Protein AF-A0A9E5NTM8-F1 (afdb_monomer)

Radius of gyration: 26.82 Å; Cα contacts (8 Å, |Δi|>4): 77; chains: 1; bounding box: 74×31×62 Å

Sequence (132 aa):
MKIKSRATFDKAVALIGVLLVLSQLLLLAYSPIHVAVVVLGVLMIYVGIWRLVSHMLPNRRVYMPLREEVDEFIRLVRRLNSERAAGDFPAAFETGSELRETVERVIAVAGVEKEPGNGTEADLQRQTMGSA

Nearest PDB structures (foldseek):
  1l7c-assembly1_A  TM=3.900E-01  e=2.879E+00  Mus musculus
  5xfl-assembly1_A  TM=3.877E-01  e=5.946E+00  Mus musculus
  6o3e-assembly1_B  TM=4.061E-01  e=9.644E+00  Mus musculus

Solvent-accessible surface area (backbone atoms only — not comparable to full-atom values): 7364 Å² total; per-residue (Å²): 143,87,71,74,65,62,64,54,50,48,52,48,47,26,52,49,13,51,51,48,34,52,52,54,67,70,62,73,61,97,45,78,66,48,56,55,50,38,52,50,15,51,48,36,34,51,55,31,49,56,53,50,49,48,60,76,51,57,86,62,74,40,47,50,69,36,48,56,42,49,54,50,45,56,50,39,54,53,49,30,52,52,28,52,74,71,65,38,58,70,61,26,50,53,40,51,52,54,46,54,54,41,52,54,52,38,60,71,35,56,90,47,62,68,72,92,69,66,75,62,59,59,54,49,51,55,57,62,68,71,75,116

Structure (mmCIF, N/CA/C/O backbone):
data_AF-A0A9E5NTM8-F1
#
_entry.id   AF-A0A9E5NTM8-F1
#
loop_
_atom_site.group_PDB
_atom_site.id
_atom_site.type_symbol
_atom_site.label_atom_id
_atom_site.label_alt_id
_atom_site.label_comp_id
_atom_site.label_asym_id
_atom_site.label_entity_id
_atom_site.label_seq_id
_atom_site.pdbx_PDB_ins_code
_atom_site.Cartn_x
_atom_site.Cartn_y
_atom_site.Cartn_z
_atom_site.occupancy
_atom_site.B_iso_or_equiv
_atom_site.auth_seq_id
_atom_site.auth_comp_id
_atom_site.auth_asym_id
_atom_site.auth_atom_id
_atom_site.pdbx_PDB_model_num
ATOM 1 N N . MET A 1 1 ? -13.763 -12.611 -26.202 1.00 38.00 1 MET A N 1
ATOM 2 C CA . MET A 1 1 ? -12.503 -13.380 -26.054 1.00 38.00 1 MET A CA 1
ATOM 3 C C . MET A 1 1 ? -11.287 -12.446 -26.203 1.00 38.00 1 MET A C 1
ATOM 5 O O . MET A 1 1 ? -10.656 -12.430 -27.248 1.00 38.00 1 MET A O 1
ATOM 9 N N . LYS A 1 2 ? -10.993 -11.577 -25.217 1.00 42.16 2 LYS A N 1
ATOM 10 C CA . LYS A 1 2 ? -9.970 -10.507 -25.352 1.00 42.16 2 LYS A CA 1
ATOM 11 C C . LYS A 1 2 ? -9.300 -10.130 -24.015 1.00 42.16 2 LYS A C 1
ATOM 13 O O . LYS A 1 2 ? -9.446 -9.003 -23.573 1.00 42.16 2 LYS A O 1
ATOM 18 N N . ILE A 1 3 ? -8.587 -11.045 -23.347 1.00 46.62 3 ILE A N 1
ATOM 19 C CA . ILE A 1 3 ? -7.714 -10.666 -22.200 1.00 46.62 3 ILE A CA 1
ATOM 20 C C . ILE A 1 3 ? -6.344 -11.389 -22.214 1.00 46.62 3 ILE A C 1
ATOM 22 O O . ILE A 1 3 ? -5.384 -10.902 -21.626 1.00 46.62 3 ILE A O 1
ATOM 26 N N . LYS A 1 4 ? -6.165 -12.483 -22.975 1.00 49.94 4 LYS A N 1
ATOM 27 C CA . LYS A 1 4 ? -4.899 -13.249 -23.000 1.00 49.94 4 LYS A CA 1
ATOM 28 C C . LYS A 1 4 ? -3.711 -12.578 -23.720 1.00 49.94 4 LYS A C 1
ATOM 30 O O . LYS A 1 4 ? -2.591 -13.024 -23.513 1.00 49.94 4 LYS A O 1
ATOM 35 N N . SER A 1 5 ? -3.895 -11.533 -24.540 1.00 56.25 5 SER A N 1
ATOM 36 C CA . SER A 1 5 ? -2.797 -11.011 -25.386 1.00 56.25 5 SER A CA 1
ATOM 37 C C . SER A 1 5 ? -1.793 -10.112 -24.654 1.00 56.25 5 SER A C 1
ATOM 39 O O . SER A 1 5 ? -0.614 -10.114 -24.999 1.00 56.25 5 SER A O 1
ATOM 41 N N . ARG A 1 6 ? -2.225 -9.371 -23.625 1.00 58.25 6 ARG A N 1
ATOM 42 C CA . ARG A 1 6 ? -1.367 -8.386 -22.937 1.00 58.25 6 ARG A CA 1
ATOM 43 C C . ARG A 1 6 ? -0.311 -9.046 -22.048 1.00 58.25 6 ARG A C 1
ATOM 45 O O . ARG A 1 6 ? 0.844 -8.649 -22.082 1.00 58.25 6 ARG A O 1
ATOM 52 N N . ALA A 1 7 ? -0.683 -10.108 -21.333 1.00 61.12 7 ALA A N 1
ATOM 53 C CA . ALA A 1 7 ? 0.246 -10.848 -20.476 1.00 61.12 7 ALA A CA 1
ATOM 54 C C . ALA A 1 7 ? 1.328 -11.594 -21.277 1.00 61.12 7 ALA A C 1
ATOM 56 O O . ALA A 1 7 ? 2.469 -11.704 -20.834 1.00 61.12 7 ALA A O 1
ATOM 57 N N . THR A 1 8 ? 0.986 -12.097 -22.467 1.00 61.88 8 THR A N 1
ATOM 58 C CA . THR A 1 8 ? 1.949 -12.750 -23.367 1.00 61.88 8 THR A CA 1
ATOM 59 C C . THR A 1 8 ? 2.939 -11.741 -23.941 1.00 61.88 8 THR A C 1
ATOM 61 O O . THR A 1 8 ? 4.128 -12.036 -24.025 1.00 61.88 8 THR A O 1
ATOM 64 N N . PHE A 1 9 ? 2.467 -10.536 -24.271 1.00 69.44 9 PHE A N 1
ATOM 65 C CA . PHE A 1 9 ? 3.319 -9.447 -24.740 1.00 69.44 9 PHE A CA 1
ATOM 66 C C . PHE A 1 9 ? 4.330 -9.013 -23.671 1.00 69.44 9 PHE A C 1
ATOM 68 O O . PHE A 1 9 ? 5.519 -8.914 -23.955 1.00 69.44 9 PHE A O 1
ATOM 75 N N . ASP A 1 10 ? 3.889 -8.850 -22.423 1.00 64.88 10 ASP A N 1
ATOM 76 C CA . ASP A 1 10 ? 4.764 -8.405 -21.331 1.00 64.88 10 ASP A CA 1
ATOM 77 C C . ASP A 1 10 ? 5.863 -9.445 -21.009 1.00 64.88 10 ASP A C 1
ATOM 79 O O . ASP A 1 10 ? 7.021 -9.087 -20.783 1.00 64.88 10 ASP A O 1
ATOM 83 N N . LYS A 1 11 ? 5.540 -10.747 -21.077 1.00 67.38 11 LYS A N 1
ATOM 84 C CA . LYS A 1 11 ? 6.532 -11.833 -20.954 1.00 67.38 11 LYS A CA 1
ATOM 85 C C . LYS A 1 11 ? 7.516 -11.854 -22.122 1.00 67.38 11 LYS A C 1
ATOM 87 O O . LYS A 1 11 ? 8.705 -12.069 -21.903 1.00 67.38 11 LYS A O 1
ATOM 92 N N . ALA A 1 12 ? 7.033 -11.621 -23.343 1.00 72.12 12 ALA A N 1
ATOM 93 C CA . ALA A 1 12 ? 7.883 -11.554 -24.525 1.00 72.12 12 ALA A CA 1
ATOM 94 C C . ALA A 1 12 ? 8.881 -10.391 -24.424 1.00 72.12 12 ALA A C 1
ATOM 96 O O . ALA A 1 12 ? 10.060 -10.584 -24.691 1.00 72.12 12 ALA A O 1
ATOM 97 N N . VAL A 1 13 ? 8.440 -9.222 -23.951 1.00 74.12 13 VAL A N 1
ATOM 98 C CA . VAL A 1 13 ? 9.302 -8.050 -23.741 1.00 74.12 13 VAL A CA 1
ATOM 99 C C . VAL A 1 13 ? 10.426 -8.333 -22.736 1.00 74.12 13 VAL A C 1
ATOM 101 O O . VAL A 1 13 ? 11.586 -8.039 -23.017 1.00 74.12 13 VAL A O 1
ATOM 104 N N . ALA A 1 14 ? 10.113 -8.952 -21.593 1.00 70.12 14 ALA A N 1
ATOM 105 C CA . ALA A 1 14 ? 11.129 -9.305 -20.601 1.00 70.12 14 ALA A CA 1
ATOM 106 C C . ALA A 1 14 ? 12.125 -10.354 -21.137 1.00 70.12 14 ALA A C 1
ATOM 108 O O . ALA A 1 14 ? 13.332 -10.212 -20.947 1.00 70.12 14 ALA A O 1
ATOM 109 N N . LEU A 1 15 ? 11.630 -11.371 -21.854 1.00 76.69 15 LEU A N 1
ATOM 110 C CA . LEU A 1 15 ? 12.460 -12.403 -22.484 1.00 76.69 15 LEU A CA 1
ATOM 111 C C . LEU A 1 15 ? 13.412 -11.802 -23.533 1.00 76.69 15 LEU A C 1
ATOM 113 O O . LEU A 1 15 ? 14.593 -12.143 -23.566 1.00 76.69 15 LEU A O 1
ATOM 117 N N . ILE A 1 16 ? 12.915 -10.872 -24.353 1.00 78.12 16 ILE A N 1
ATOM 118 C CA . ILE A 1 16 ? 13.710 -10.152 -25.358 1.00 78.12 16 ILE A CA 1
ATOM 119 C C . ILE A 1 16 ? 14.801 -9.308 -24.683 1.00 78.12 16 ILE A C 1
ATOM 121 O O . ILE A 1 16 ? 15.942 -9.320 -25.143 1.00 78.12 16 ILE A O 1
ATOM 125 N N . GLY A 1 17 ? 14.493 -8.633 -23.569 1.00 73.19 17 GLY A N 1
ATOM 126 C CA . GLY A 1 17 ? 15.477 -7.867 -22.796 1.00 73.19 17 GLY A CA 1
ATOM 127 C C . GLY A 1 17 ? 16.635 -8.730 -22.282 1.00 73.19 17 GLY A C 1
ATOM 128 O O . GLY A 1 17 ? 17.797 -8.354 -22.431 1.00 73.19 17 GLY A O 1
ATOM 129 N N . VAL A 1 18 ? 16.337 -9.923 -21.755 1.00 78.31 18 VAL A N 1
ATOM 130 C CA . VAL A 1 18 ? 17.359 -10.886 -21.302 1.00 78.31 18 VAL A CA 1
ATOM 131 C C . VAL A 1 18 ? 18.228 -11.368 -22.463 1.00 78.31 18 VAL A C 1
ATOM 133 O O . VAL A 1 18 ? 19.454 -11.370 -22.350 1.00 78.31 18 VAL A O 1
ATOM 136 N N . LEU A 1 19 ? 17.616 -11.735 -23.591 1.00 78.44 19 LEU A N 1
ATOM 137 C CA . LEU A 1 19 ? 18.346 -12.199 -24.774 1.00 78.44 19 LEU A CA 1
ATOM 138 C C . LEU A 1 19 ? 19.263 -11.115 -25.354 1.00 78.44 19 LEU A C 1
ATOM 140 O O . LEU A 1 19 ? 20.378 -11.425 -25.768 1.00 78.44 19 LEU A O 1
ATOM 144 N N . LEU A 1 20 ? 18.838 -9.849 -25.332 1.00 75.69 20 LEU A N 1
ATOM 145 C CA . LEU A 1 20 ? 19.667 -8.718 -25.753 1.00 75.69 20 LEU A CA 1
ATOM 146 C C . LEU A 1 20 ? 20.897 -8.543 -24.859 1.00 75.69 20 LEU A C 1
ATOM 148 O O . LEU A 1 20 ? 22.006 -8.417 -25.375 1.00 75.69 20 LEU A O 1
ATOM 152 N N . VAL A 1 21 ? 20.726 -8.577 -23.533 1.00 73.75 21 VAL A N 1
ATOM 153 C CA . VAL A 1 21 ? 21.852 -8.455 -22.592 1.00 73.75 21 VAL A CA 1
ATOM 154 C C . VAL A 1 21 ? 22.820 -9.627 -22.752 1.00 73.75 21 VAL A C 1
ATOM 156 O O . VAL A 1 21 ? 24.025 -9.407 -22.856 1.00 73.75 21 VAL A O 1
ATOM 159 N N . LEU A 1 22 ? 22.311 -10.861 -22.840 1.00 72.88 22 LEU A N 1
ATOM 160 C CA . LEU A 1 22 ? 23.138 -12.057 -23.034 1.00 72.88 22 LEU A CA 1
ATOM 161 C C . LEU A 1 22 ? 23.891 -12.030 -24.368 1.00 72.88 22 LEU A C 1
ATOM 163 O O . LEU A 1 22 ? 25.071 -12.366 -24.405 1.00 72.88 22 LEU A O 1
ATOM 167 N N . SER A 1 23 ? 23.242 -11.590 -25.449 1.00 69.50 23 SER A N 1
ATOM 168 C CA . SER A 1 23 ? 23.881 -11.454 -26.760 1.00 69.50 23 SER A CA 1
ATOM 169 C C . SER A 1 23 ? 25.028 -10.442 -26.730 1.00 69.50 23 SER A C 1
ATOM 171 O O . SER A 1 23 ? 26.086 -10.709 -27.297 1.00 69.50 23 SER A O 1
ATOM 173 N N . GLN A 1 24 ? 24.860 -9.318 -26.026 1.00 70.06 24 GLN A N 1
ATOM 174 C CA . GLN A 1 24 ? 25.923 -8.322 -25.877 1.00 70.06 24 GLN A CA 1
ATOM 175 C C . GLN A 1 24 ? 27.079 -8.812 -25.009 1.00 70.06 24 GLN A C 1
ATOM 177 O O . GLN A 1 24 ? 28.240 -8.554 -25.325 1.00 70.06 24 GLN A O 1
ATOM 182 N N . LEU A 1 25 ? 26.769 -9.559 -23.950 1.00 69.25 25 LEU A N 1
ATOM 183 C CA . LEU A 1 25 ? 27.768 -10.139 -23.060 1.00 69.25 25 LEU A CA 1
ATOM 184 C C . LEU A 1 25 ? 28.576 -11.248 -23.751 1.00 69.25 25 LEU A C 1
ATOM 186 O O . LEU A 1 25 ? 29.734 -11.442 -23.412 1.00 69.25 25 LEU A O 1
ATOM 190 N N . LEU A 1 26 ? 28.001 -11.934 -24.747 1.00 70.94 26 LEU A N 1
ATOM 191 C CA . LEU A 1 26 ? 28.684 -12.960 -25.541 1.00 70.94 26 LEU A CA 1
ATOM 192 C C . LEU A 1 26 ? 29.583 -12.372 -26.644 1.00 70.94 26 LEU A C 1
ATOM 194 O O . LEU A 1 26 ? 30.588 -12.978 -27.002 1.00 70.94 26 LEU A O 1
ATOM 198 N N . LEU A 1 27 ? 29.234 -11.197 -27.181 1.00 69.69 27 LEU A N 1
ATOM 199 C CA . LEU A 1 27 ? 29.964 -10.563 -28.286 1.00 69.69 27 LEU A CA 1
ATOM 200 C C . LEU A 1 27 ? 31.286 -9.898 -27.862 1.00 69.69 27 LEU A C 1
ATOM 202 O O . LEU A 1 27 ? 32.064 -9.542 -28.742 1.00 69.69 27 LEU A O 1
ATOM 206 N N . LEU A 1 28 ? 31.544 -9.737 -26.553 1.00 62.72 28 LEU A N 1
ATOM 207 C CA . LEU A 1 28 ? 32.794 -9.237 -25.941 1.00 62.72 28 LEU A CA 1
ATOM 208 C C . LEU A 1 28 ? 33.447 -8.018 -26.634 1.00 62.72 28 LEU A C 1
ATOM 210 O O . LEU A 1 28 ? 34.654 -7.803 -26.523 1.00 62.72 28 LEU A O 1
ATOM 214 N N . ALA A 1 29 ? 32.674 -7.199 -27.347 1.00 59.62 29 ALA A N 1
ATOM 215 C CA . ALA A 1 29 ? 33.204 -6.066 -28.088 1.00 59.62 29 ALA A CA 1
ATOM 216 C C . ALA A 1 29 ? 33.055 -4.786 -27.257 1.00 59.62 29 ALA A C 1
ATOM 218 O O . ALA A 1 29 ? 31.957 -4.341 -26.925 1.00 59.62 29 ALA A O 1
ATOM 219 N N . TYR A 1 30 ? 34.191 -4.189 -26.901 1.00 64.25 30 TYR A N 1
ATOM 220 C CA . TYR A 1 30 ? 34.256 -2.916 -26.186 1.00 64.25 30 TYR A CA 1
ATOM 221 C C . TYR A 1 30 ? 33.993 -1.764 -27.164 1.00 64.25 30 TYR A C 1
ATOM 223 O O . TYR A 1 30 ? 34.910 -1.146 -27.697 1.00 64.25 30 TYR A O 1
ATOM 231 N N . SER A 1 31 ? 32.719 -1.485 -27.429 1.00 68.88 31 SER A N 1
ATOM 232 C CA . SER A 1 31 ? 32.290 -0.294 -28.167 1.00 68.88 31 SER A CA 1
ATOM 233 C C . SER A 1 31 ? 31.225 0.458 -27.364 1.00 68.88 31 SER A C 1
ATOM 235 O O . SER A 1 31 ? 30.401 -0.174 -26.700 1.00 68.88 31 SER A O 1
ATOM 237 N N . PRO A 1 32 ? 31.198 1.804 -27.400 1.00 70.00 32 PRO A N 1
ATOM 238 C CA . PRO A 1 32 ? 30.225 2.604 -26.648 1.00 70.00 32 PRO A CA 1
ATOM 239 C C . PRO A 1 32 ? 28.765 2.259 -26.989 1.00 70.00 32 PRO A C 1
ATOM 241 O O . PRO A 1 32 ? 27.877 2.413 -26.153 1.00 70.00 32 PRO A O 1
ATOM 244 N N . ILE A 1 33 ? 28.516 1.711 -28.183 1.00 73.88 33 ILE A N 1
ATOM 245 C CA . ILE A 1 33 ? 27.195 1.227 -28.607 1.00 73.88 33 ILE A CA 1
ATOM 246 C C . ILE A 1 33 ? 26.751 0.012 -27.771 1.00 73.88 33 ILE A C 1
ATOM 248 O O . ILE A 1 33 ? 25.569 -0.115 -27.459 1.00 73.88 33 ILE A O 1
ATOM 252 N N . HIS A 1 34 ? 27.680 -0.841 -27.331 1.00 71.25 34 HIS A N 1
ATOM 253 C CA . HIS A 1 34 ? 27.366 -2.015 -26.508 1.00 71.25 34 HIS A CA 1
ATOM 254 C C . HIS A 1 34 ? 26.818 -1.605 -25.145 1.00 71.25 34 HIS A C 1
ATOM 256 O O . HIS A 1 34 ? 25.843 -2.184 -24.669 1.00 71.25 34 HIS A O 1
ATOM 262 N N . VAL A 1 35 ? 27.391 -0.555 -24.549 1.00 72.38 35 VAL A N 1
ATOM 263 C CA . VAL A 1 35 ? 26.922 -0.011 -23.269 1.00 72.38 35 VAL A CA 1
ATOM 264 C C . VAL A 1 35 ? 25.476 0.474 -23.395 1.00 72.38 35 VAL A C 1
ATOM 266 O O . VAL A 1 35 ? 24.644 0.128 -22.559 1.00 72.38 35 VAL A O 1
ATOM 269 N N . ALA A 1 36 ? 25.139 1.193 -24.471 1.00 74.56 36 ALA A N 1
ATOM 270 C CA . ALA A 1 36 ? 23.775 1.665 -24.709 1.00 74.56 36 ALA A CA 1
ATOM 271 C C . ALA A 1 36 ? 22.768 0.509 -24.872 1.00 74.56 36 ALA A C 1
ATOM 273 O O . ALA A 1 36 ? 21.669 0.563 -24.318 1.00 74.56 36 ALA A O 1
ATOM 274 N N . VAL A 1 37 ? 23.145 -0.559 -25.583 1.00 75.19 37 VAL A N 1
ATOM 275 C CA . VAL A 1 37 ? 22.274 -1.728 -25.794 1.00 75.19 37 VAL A CA 1
ATOM 276 C C . VAL A 1 37 ? 22.077 -2.529 -24.505 1.00 75.19 37 VAL A C 1
ATOM 278 O O . VAL A 1 37 ? 20.960 -2.958 -24.219 1.00 75.19 37 VAL A O 1
ATOM 281 N N . VAL A 1 38 ? 23.123 -2.693 -23.690 1.00 76.44 38 VAL A N 1
ATOM 282 C CA . VAL A 1 38 ? 23.012 -3.349 -22.378 1.00 76.44 38 VAL A CA 1
ATOM 283 C C . VAL A 1 38 ? 22.103 -2.543 -21.451 1.00 76.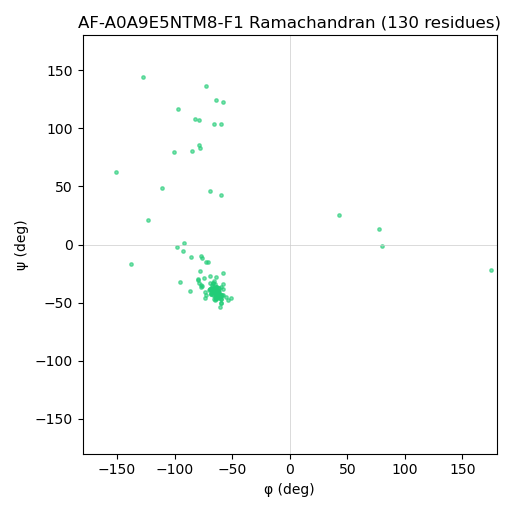44 38 VAL A C 1
ATOM 285 O O . VAL A 1 38 ? 21.198 -3.116 -20.848 1.00 76.44 38 VAL A O 1
ATO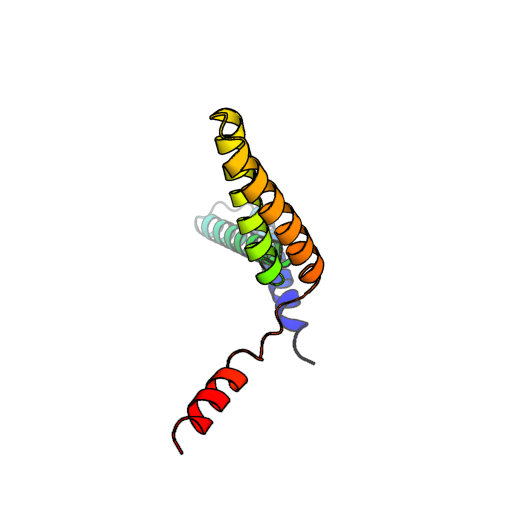M 288 N N . VAL A 1 39 ? 22.274 -1.218 -21.385 1.00 76.44 39 VAL A N 1
ATOM 289 C CA . VAL A 1 39 ? 21.400 -0.336 -20.592 1.00 76.44 39 VAL A CA 1
ATOM 290 C C . VAL A 1 39 ? 19.944 -0.455 -21.046 1.00 76.44 39 VAL A C 1
ATOM 292 O O . VAL A 1 39 ? 19.053 -0.587 -20.208 1.00 76.44 39 VAL A O 1
ATOM 295 N N . LEU A 1 40 ? 19.690 -0.486 -22.357 1.00 75.06 40 LEU A N 1
ATOM 296 C CA . LEU A 1 40 ? 18.345 -0.665 -22.903 1.00 75.06 40 LEU A CA 1
ATOM 297 C C . LEU A 1 40 ? 17.742 -2.033 -22.537 1.00 75.06 40 LEU A C 1
ATOM 299 O O . LEU A 1 40 ? 16.573 -2.111 -22.159 1.00 75.06 40 LEU A O 1
ATOM 303 N N . GLY A 1 41 ? 18.536 -3.105 -22.601 1.00 75.94 41 GLY A N 1
ATOM 304 C CA . GLY A 1 41 ? 18.113 -4.450 -22.208 1.00 75.94 41 GLY A CA 1
ATOM 305 C C . GLY A 1 41 ? 17.783 -4.552 -20.716 1.00 75.94 41 GLY A C 1
ATOM 306 O O . GLY A 1 41 ? 16.742 -5.096 -20.347 1.00 75.94 41 GLY A O 1
ATOM 307 N N . VAL A 1 42 ? 18.605 -3.947 -19.855 1.00 77.75 42 VAL A N 1
ATOM 308 C CA . VAL A 1 42 ? 18.342 -3.854 -18.409 1.00 77.75 42 VAL A CA 1
ATOM 309 C C . VAL A 1 42 ? 17.082 -3.032 -18.132 1.00 77.75 42 VAL A C 1
ATOM 311 O O . VAL A 1 42 ? 16.264 -3.433 -17.305 1.00 77.75 42 VAL A O 1
ATOM 314 N N . LEU A 1 43 ? 16.869 -1.926 -18.852 1.00 77.75 43 LEU A N 1
ATOM 315 C CA . LEU A 1 43 ? 15.668 -1.103 -18.710 1.00 77.75 43 LEU A CA 1
ATOM 316 C C . LEU A 1 43 ? 14.399 -1.883 -19.095 1.00 77.75 43 LEU A C 1
ATOM 318 O O . LEU A 1 43 ? 13.398 -1.818 -18.383 1.00 77.75 43 LEU A O 1
ATOM 322 N N . MET A 1 44 ? 14.449 -2.676 -20.172 1.00 73.31 44 MET A N 1
ATOM 323 C CA . MET A 1 44 ? 13.349 -3.568 -20.563 1.00 73.31 44 MET A CA 1
ATOM 324 C C . MET A 1 44 ? 13.037 -4.608 -19.479 1.00 73.31 44 MET A C 1
ATOM 326 O O . MET A 1 44 ? 11.866 -4.841 -19.176 1.00 73.31 44 MET A O 1
ATOM 330 N N . ILE A 1 45 ? 14.067 -5.201 -18.865 1.00 75.00 45 ILE A N 1
ATOM 331 C CA . ILE A 1 45 ? 13.905 -6.150 -17.755 1.00 75.00 45 ILE A CA 1
ATOM 332 C C . ILE A 1 45 ? 13.276 -5.452 -16.546 1.00 75.00 45 ILE A C 1
ATOM 334 O O . ILE A 1 45 ? 12.316 -5.970 -15.979 1.00 75.00 45 ILE A O 1
ATOM 338 N N . TYR A 1 46 ? 13.757 -4.263 -16.180 1.00 75.62 46 TYR A N 1
ATOM 339 C CA . TYR A 1 46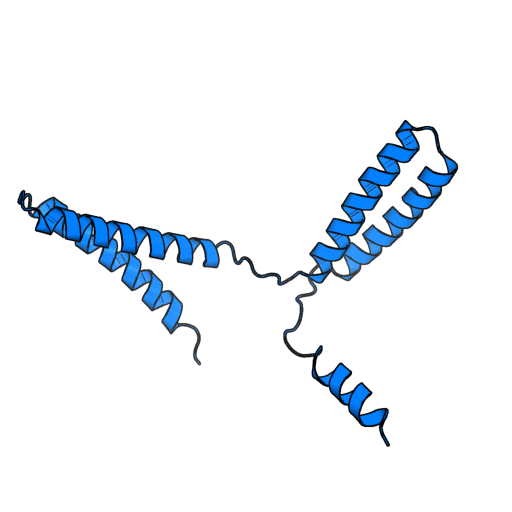 ? 13.237 -3.501 -15.045 1.00 75.62 46 TYR A CA 1
ATOM 340 C C . TYR A 1 46 ? 11.746 -3.172 -15.212 1.00 75.62 46 TYR A C 1
ATOM 342 O O . TYR A 1 46 ? 10.945 -3.432 -14.313 1.00 75.62 46 TYR A O 1
ATOM 350 N N . VAL A 1 47 ? 11.347 -2.691 -16.395 1.00 73.81 47 VAL A N 1
ATOM 351 C CA . VAL A 1 47 ? 9.939 -2.416 -16.727 1.00 73.81 47 VAL A CA 1
ATOM 352 C C . VAL A 1 47 ? 9.101 -3.700 -16.722 1.00 73.81 47 VAL A C 1
ATOM 354 O O . VAL A 1 47 ? 7.987 -3.709 -16.191 1.00 73.81 47 VAL A O 1
ATOM 357 N N . GLY A 1 48 ? 9.635 -4.798 -17.265 1.00 72.12 48 GLY A N 1
ATOM 358 C CA . GLY A 1 48 ? 8.979 -6.105 -17.261 1.00 72.12 48 GLY A CA 1
ATOM 359 C C . GLY A 1 48 ? 8.728 -6.636 -15.847 1.00 72.12 48 GLY A C 1
ATOM 360 O O . GLY A 1 48 ? 7.620 -7.080 -15.544 1.00 72.12 48 GLY A O 1
ATOM 361 N N . ILE A 1 49 ? 9.718 -6.524 -14.956 1.00 71.19 49 ILE A N 1
ATOM 362 C CA . ILE A 1 49 ? 9.608 -6.930 -13.549 1.00 71.19 49 ILE A CA 1
ATOM 363 C C . ILE A 1 49 ? 8.592 -6.055 -12.818 1.00 71.19 49 ILE A C 1
ATOM 365 O O . ILE A 1 49 ? 7.714 -6.595 -12.154 1.00 71.19 49 ILE A O 1
ATOM 369 N N . TRP A 1 50 ? 8.632 -4.729 -12.972 1.00 69.12 50 TRP A N 1
ATOM 370 C CA . TRP A 1 50 ? 7.686 -3.828 -12.296 1.00 69.12 50 TRP A CA 1
ATOM 371 C C . TRP A 1 50 ? 6.227 -4.128 -12.670 1.00 69.12 50 TRP A C 1
ATOM 373 O O . TRP A 1 50 ? 5.304 -4.079 -11.848 1.00 69.12 50 TRP A O 1
ATOM 383 N N . ARG A 1 51 ? 6.007 -4.508 -13.930 1.00 64.00 51 ARG A N 1
ATOM 384 C CA . ARG A 1 51 ? 4.686 -4.871 -14.438 1.00 64.00 51 ARG A CA 1
ATOM 385 C C . ARG A 1 51 ? 4.257 -6.286 -14.041 1.00 64.00 51 ARG A C 1
ATOM 387 O O . ARG A 1 51 ? 3.083 -6.511 -13.767 1.00 64.00 51 ARG A O 1
ATOM 394 N N . LEU A 1 52 ? 5.200 -7.220 -13.930 1.00 63.41 52 LEU A N 1
ATOM 395 C CA . LEU A 1 52 ? 4.943 -8.558 -13.397 1.00 63.41 52 LEU A CA 1
ATOM 396 C C . LEU A 1 52 ? 4.627 -8.512 -11.896 1.00 63.41 52 LEU A C 1
ATOM 398 O O . LEU A 1 52 ? 3.682 -9.157 -11.451 1.00 63.41 52 LEU A O 1
ATOM 402 N N . VAL A 1 53 ? 5.357 -7.692 -11.137 1.00 64.44 53 VAL A N 1
ATOM 403 C CA . VAL A 1 53 ? 5.125 -7.434 -9.711 1.00 64.44 53 VAL A CA 1
ATOM 404 C C . VAL A 1 53 ? 3.767 -6.773 -9.497 1.00 64.44 53 VAL A C 1
ATOM 406 O O . VAL A 1 53 ? 3.023 -7.228 -8.643 1.00 64.44 53 VAL A O 1
ATOM 409 N N . SER A 1 54 ? 3.371 -5.783 -10.302 1.00 62.12 54 SER A N 1
ATOM 410 C CA . SER A 1 54 ? 2.025 -5.183 -10.192 1.00 62.12 54 SER A CA 1
ATOM 411 C C . SER A 1 54 ? 0.880 -6.099 -10.655 1.00 62.12 54 SER A C 1
ATOM 413 O O . SER A 1 54 ? -0.283 -5.837 -10.349 1.00 62.12 54 SER A O 1
ATOM 415 N N . HIS A 1 55 ? 1.186 -7.182 -11.375 1.00 61.59 55 HIS A N 1
ATOM 416 C CA . HIS A 1 55 ? 0.223 -8.233 -11.704 1.00 61.59 55 HIS A CA 1
ATOM 417 C C . HIS A 1 55 ? 0.126 -9.308 -10.609 1.00 61.59 55 HIS A C 1
ATOM 419 O O . HIS A 1 55 ? -0.975 -9.765 -10.314 1.00 61.59 55 HIS A O 1
ATOM 425 N N . MET A 1 56 ? 1.260 -9.703 -10.017 1.00 57.62 56 MET A N 1
ATOM 426 C CA . MET A 1 56 ? 1.360 -10.689 -8.926 1.00 57.62 56 MET A CA 1
ATOM 427 C C . MET A 1 56 ? 0.934 -10.124 -7.569 1.00 57.62 56 MET A C 1
ATOM 429 O O . MET A 1 56 ? 0.302 -10.825 -6.786 1.00 57.62 56 MET A O 1
ATOM 433 N N . LEU A 1 57 ? 1.220 -8.849 -7.315 1.00 53.56 57 LEU A N 1
ATOM 434 C CA . LEU A 1 57 ? 0.565 -8.035 -6.302 1.00 53.56 57 LEU A CA 1
ATOM 435 C C . LEU A 1 57 ? -0.455 -7.171 -7.037 1.00 53.56 57 LEU A C 1
ATOM 437 O O . LEU A 1 57 ? -0.158 -6.007 -7.330 1.00 53.56 57 LEU A O 1
ATOM 441 N N . PRO A 1 58 ? -1.640 -7.705 -7.388 1.00 50.25 58 PRO A N 1
ATOM 442 C CA . PRO A 1 58 ? -2.694 -6.856 -7.885 1.00 50.25 58 PRO A CA 1
ATOM 443 C C . PRO A 1 58 ? -2.987 -5.848 -6.773 1.00 50.25 58 PRO A C 1
ATOM 445 O O . PRO A 1 58 ? -3.660 -6.161 -5.797 1.00 50.25 58 PRO A O 1
ATOM 448 N N . ASN A 1 59 ? -2.505 -4.612 -6.941 1.00 52.91 59 ASN A N 1
ATOM 449 C CA . ASN A 1 59 ? -2.934 -3.421 -6.203 1.00 52.91 59 ASN A CA 1
ATOM 450 C C . ASN A 1 59 ? -4.367 -3.064 -6.632 1.00 52.91 59 ASN A C 1
ATOM 452 O O . ASN A 1 59 ? -4.708 -1.951 -7.032 1.00 52.91 59 ASN A O 1
ATOM 456 N N . ARG A 1 60 ? -5.202 -4.092 -6.676 1.00 54.34 60 ARG A N 1
ATOM 457 C CA . ARG A 1 60 ? -6.603 -4.036 -6.952 1.00 54.34 60 ARG A CA 1
ATOM 458 C C . ARG A 1 60 ? -7.214 -3.671 -5.620 1.00 54.34 60 ARG A C 1
ATOM 460 O O . ARG A 1 60 ? -7.276 -4.475 -4.698 1.00 54.34 60 ARG A O 1
ATOM 467 N N . ARG A 1 61 ? -7.675 -2.431 -5.555 1.00 57.44 61 ARG A N 1
ATOM 468 C CA . ARG A 1 61 ? -8.624 -1.889 -4.579 1.00 57.44 61 ARG A CA 1
ATOM 469 C C . ARG A 1 61 ? -9.974 -2.646 -4.626 1.00 57.44 61 ARG A C 1
ATOM 471 O O . ARG A 1 61 ? -11.024 -2.020 -4.668 1.00 57.44 61 ARG A O 1
ATOM 478 N N . VAL A 1 62 ? -9.942 -3.978 -4.722 1.00 59.59 62 VAL A N 1
ATOM 479 C CA . VAL A 1 62 ? -11.088 -4.886 -4.887 1.00 59.59 62 VAL A CA 1
ATOM 480 C C . VAL A 1 62 ? -11.921 -4.920 -3.612 1.00 59.59 62 VAL A C 1
ATOM 482 O O . VAL A 1 62 ? -13.141 -4.928 -3.697 1.00 59.59 62 VAL A O 1
ATOM 485 N N . TYR A 1 63 ? -11.272 -4.774 -2.456 1.00 61.12 63 TYR A N 1
ATOM 486 C CA . TYR A 1 63 ? -11.921 -4.708 -1.147 1.00 61.12 63 TYR A CA 1
ATOM 487 C C . TYR A 1 63 ? -11.810 -3.305 -0.535 1.00 61.12 63 TYR A C 1
ATOM 489 O O . TYR A 1 63 ? -11.386 -3.137 0.604 1.00 61.12 63 TYR A O 1
ATOM 497 N N . MET A 1 64 ? -12.129 -2.272 -1.322 1.00 72.12 64 MET A N 1
ATOM 498 C CA . MET A 1 64 ? -12.246 -0.895 -0.816 1.00 72.12 64 MET A CA 1
ATOM 499 C C . MET A 1 64 ? -13.159 -0.789 0.419 1.00 72.12 64 MET A C 1
ATOM 501 O O . MET A 1 64 ? -12.700 -0.212 1.400 1.00 72.12 64 MET A O 1
ATOM 505 N N . PRO A 1 65 ? -14.355 -1.417 0.435 1.00 75.88 65 PRO A N 1
ATOM 506 C CA . PRO A 1 65 ? -15.231 -1.384 1.608 1.00 75.88 65 PRO A CA 1
ATOM 507 C C . PRO A 1 65 ? -14.574 -2.006 2.845 1.00 75.88 65 PRO A C 1
ATOM 509 O O . PRO A 1 65 ? -14.574 -1.422 3.919 1.00 75.88 65 PRO A O 1
ATOM 512 N N . LEU A 1 66 ? -13.909 -3.154 2.679 1.00 80.75 66 LEU A N 1
ATOM 513 C CA . LEU A 1 66 ? -13.194 -3.811 3.775 1.00 80.75 66 LEU A CA 1
ATOM 514 C C . LEU A 1 66 ? -12.052 -2.949 4.320 1.00 80.75 66 LEU A C 1
ATOM 516 O O . LEU A 1 66 ? -11.793 -2.949 5.517 1.00 80.75 66 LEU A O 1
ATOM 520 N N . ARG A 1 67 ? -11.350 -2.218 3.450 1.00 82.19 67 ARG A N 1
ATOM 521 C CA . ARG A 1 67 ? -10.261 -1.340 3.876 1.00 82.19 67 ARG A CA 1
ATOM 522 C C . ARG A 1 67 ? -10.773 -0.151 4.685 1.00 82.19 67 ARG A C 1
ATOM 524 O O . ARG A 1 67 ? -10.149 0.186 5.683 1.00 82.19 67 ARG A O 1
ATOM 531 N N . GLU A 1 68 ? -11.873 0.461 4.256 1.00 84.69 68 GLU A N 1
ATOM 532 C CA . GLU A 1 68 ? -12.504 1.576 4.970 1.00 84.69 68 GLU A CA 1
ATOM 533 C C . GLU A 1 68 ? -12.927 1.150 6.386 1.00 84.69 68 GLU A C 1
ATOM 535 O O . GLU A 1 68 ? -12.552 1.810 7.355 1.00 84.69 68 GLU A O 1
ATOM 540 N N . GLU A 1 69 ? -13.576 -0.010 6.518 1.00 87.50 69 GLU A N 1
ATOM 541 C CA . GLU A 1 69 ? -13.986 -0.558 7.820 1.00 87.50 69 GLU A CA 1
ATOM 542 C C . GLU A 1 69 ? -12.785 -0.962 8.701 1.00 87.50 69 GLU A C 1
ATOM 544 O O . GLU A 1 69 ? -12.773 -0.726 9.909 1.00 87.50 69 GLU A O 1
ATOM 549 N N . VAL A 1 70 ? -11.718 -1.530 8.122 1.00 87.62 70 VAL A N 1
ATOM 550 C CA . VAL A 1 70 ? -10.493 -1.874 8.874 1.00 87.62 70 VAL A CA 1
ATOM 551 C C . VAL A 1 70 ? -9.753 -0.621 9.358 1.00 87.62 70 VAL A C 1
ATOM 553 O O . VAL A 1 70 ? -9.230 -0.609 10.476 1.00 87.62 70 VAL A O 1
ATOM 556 N N . ASP A 1 71 ? -9.709 0.443 8.555 1.00 91.06 71 ASP A N 1
ATOM 557 C CA . ASP A 1 71 ? -9.102 1.715 8.958 1.00 91.06 71 ASP A CA 1
ATOM 558 C C . ASP A 1 71 ? -9.890 2.360 10.119 1.00 91.06 71 ASP A C 1
ATOM 560 O O . ASP A 1 71 ? -9.286 2.910 11.050 1.00 91.06 71 ASP A O 1
ATOM 564 N N . GLU A 1 72 ? -11.224 2.246 10.112 1.00 90.31 72 GLU A N 1
ATOM 565 C CA . GLU A 1 72 ? -12.083 2.657 11.228 1.00 90.31 72 GLU A CA 1
ATOM 566 C C . GLU A 1 72 ? -11.833 1.813 12.486 1.00 90.31 72 GLU A C 1
ATOM 568 O O . GLU A 1 72 ? -11.577 2.369 13.559 1.00 90.31 72 GLU A O 1
ATOM 573 N N . PHE A 1 73 ? -11.786 0.485 12.353 1.00 91.81 73 PHE A N 1
ATOM 574 C CA . PHE A 1 73 ? -11.461 -0.430 13.450 1.00 91.81 73 PHE A CA 1
ATOM 575 C C . PHE A 1 73 ? -10.134 -0.061 14.127 1.00 91.81 73 PHE A C 1
ATOM 577 O O . PHE A 1 73 ? -10.057 0.074 15.350 1.00 91.81 73 PHE A O 1
ATOM 584 N N . ILE A 1 74 ? -9.078 0.174 13.341 1.00 93.06 74 ILE A N 1
ATOM 585 C CA . ILE A 1 74 ? -7.760 0.557 13.866 1.00 93.06 74 ILE A CA 1
ATOM 586 C C . ILE A 1 74 ? -7.832 1.885 14.634 1.00 93.06 74 ILE A C 1
ATOM 588 O O . ILE A 1 74 ? -7.146 2.047 15.650 1.00 93.06 74 ILE A O 1
ATOM 592 N N . ARG A 1 75 ? -8.641 2.846 14.173 1.00 94.00 75 ARG A N 1
ATOM 593 C CA . ARG A 1 75 ? -8.838 4.126 14.867 1.00 94.00 75 ARG A CA 1
ATOM 594 C C . ARG A 1 75 ? -9.505 3.918 16.228 1.00 94.00 75 ARG A C 1
ATOM 596 O O . ARG A 1 75 ? -9.012 4.469 17.214 1.00 94.00 75 ARG A O 1
ATOM 603 N N . LEU A 1 76 ? -10.553 3.097 16.293 1.00 92.94 76 LEU A N 1
ATOM 604 C CA . LEU A 1 76 ? -11.267 2.784 17.534 1.00 92.94 76 LEU A CA 1
ATOM 605 C C . LEU A 1 76 ? -10.380 2.051 18.544 1.00 92.94 76 LEU A C 1
ATOM 607 O O . LEU A 1 76 ? -10.380 2.407 19.718 1.00 92.94 76 LEU A O 1
ATOM 611 N N . VAL A 1 77 ? -9.535 1.112 18.102 1.00 93.94 77 VAL A N 1
ATOM 612 C CA . VAL A 1 77 ? -8.560 0.444 18.986 1.00 93.94 77 VAL A CA 1
ATOM 613 C C . VAL A 1 77 ? -7.595 1.449 19.621 1.00 93.94 77 VAL A C 1
ATOM 615 O O . VAL A 1 77 ? -7.323 1.380 20.822 1.00 93.94 77 VAL A O 1
ATOM 618 N N . ARG A 1 78 ? -7.075 2.407 18.841 1.00 94.50 78 ARG A N 1
ATOM 619 C CA . ARG A 1 78 ? -6.175 3.444 19.377 1.00 94.50 78 ARG A CA 1
ATOM 620 C C . ARG A 1 78 ? -6.891 4.352 20.370 1.00 94.50 78 ARG A C 1
ATOM 622 O O . ARG A 1 78 ? -6.319 4.646 21.419 1.00 94.50 78 ARG A O 1
ATOM 629 N N . ARG A 1 79 ? -8.121 4.766 20.050 1.00 93.50 79 ARG A N 1
ATOM 630 C CA . ARG A 1 79 ? -8.964 5.583 20.930 1.00 93.50 79 ARG A CA 1
ATOM 631 C C . ARG A 1 79 ? -9.225 4.859 22.250 1.00 93.50 79 ARG A C 1
ATOM 633 O O . ARG A 1 79 ? -8.888 5.396 23.301 1.00 93.50 79 ARG A O 1
ATOM 640 N N . LEU A 1 80 ? -9.658 3.603 22.187 1.00 93.75 80 LEU A N 1
ATOM 641 C CA . LEU A 1 80 ? -9.901 2.760 23.355 1.00 93.75 80 LEU A CA 1
ATOM 642 C C . LEU A 1 80 ? -8.661 2.649 24.249 1.00 93.75 80 LEU A C 1
ATOM 644 O O . LEU A 1 80 ? -8.749 2.788 25.468 1.00 93.75 80 LEU A O 1
ATOM 648 N 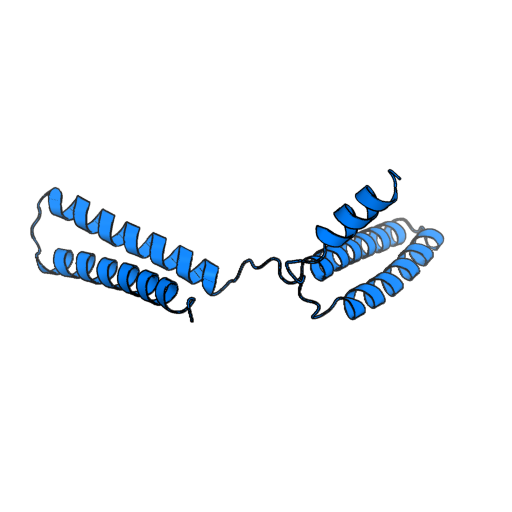N . ASN A 1 81 ? -7.490 2.421 23.648 1.00 94.38 81 ASN A N 1
ATOM 649 C CA . ASN A 1 81 ? -6.239 2.345 24.395 1.00 94.38 81 ASN A CA 1
ATOM 650 C C . ASN A 1 81 ? -5.883 3.688 25.054 1.00 94.38 81 ASN A C 1
ATOM 652 O O . ASN A 1 81 ? -5.439 3.706 26.199 1.00 94.38 81 ASN A O 1
ATOM 656 N N . SER A 1 82 ? -6.101 4.808 24.358 1.00 94.31 82 SER A N 1
ATOM 657 C CA . SER A 1 82 ? -5.851 6.142 24.916 1.00 94.31 82 SER A CA 1
ATOM 658 C C . SER A 1 82 ? -6.787 6.486 26.079 1.00 94.31 82 SER A C 1
ATOM 660 O O . SER A 1 82 ? -6.319 6.982 27.099 1.00 94.31 82 SER A O 1
ATOM 662 N N . GLU A 1 83 ? -8.073 6.142 25.981 1.00 93.62 83 GLU A N 1
ATOM 663 C CA . GLU A 1 83 ? -9.074 6.384 27.029 1.00 93.62 83 GLU A CA 1
ATOM 664 C C . GLU A 1 83 ? -8.800 5.519 28.265 1.00 93.62 83 GLU A C 1
ATOM 666 O O . GLU A 1 83 ? -8.799 6.013 29.392 1.00 93.62 83 GLU A O 1
ATOM 671 N N . ARG A 1 84 ? -8.448 4.239 28.064 1.00 92.44 84 ARG A N 1
ATOM 672 C CA . ARG A 1 84 ? -8.019 3.348 29.154 1.00 92.44 84 ARG A CA 1
ATOM 673 C C . ARG A 1 84 ? -6.749 3.837 29.840 1.00 92.44 84 ARG A C 1
ATOM 675 O O . ARG A 1 84 ? -6.674 3.774 31.064 1.00 92.44 84 ARG A O 1
ATOM 682 N N . ALA A 1 85 ? -5.771 4.322 29.078 1.00 94.31 85 ALA A N 1
ATO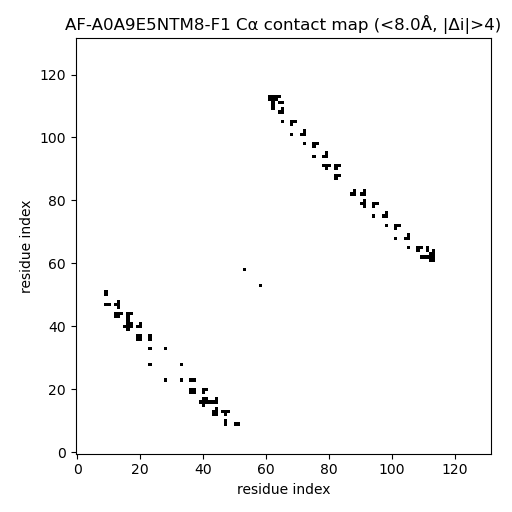M 683 C CA . ALA A 1 85 ? -4.538 4.875 29.632 1.00 94.31 85 ALA A CA 1
ATOM 684 C C . ALA A 1 85 ? -4.780 6.177 30.417 1.00 94.31 85 ALA A C 1
ATOM 686 O O . ALA A 1 85 ? -4.106 6.417 31.415 1.00 94.31 85 ALA A O 1
ATOM 687 N N . ALA A 1 86 ? -5.758 6.987 30.001 1.00 93.94 86 ALA A N 1
ATOM 688 C CA . ALA A 1 86 ? -6.178 8.198 30.705 1.00 93.94 86 ALA A CA 1
ATOM 689 C C . ALA A 1 86 ? -7.051 7.923 31.948 1.00 93.94 86 ALA A C 1
ATOM 691 O O . ALA A 1 86 ? -7.305 8.840 32.726 1.00 93.94 86 ALA A O 1
ATOM 692 N N . GLY A 1 87 ? -7.504 6.680 32.149 1.00 93.62 87 GLY A N 1
ATOM 693 C CA . GLY A 1 87 ? -8.405 6.307 33.243 1.00 93.62 87 GLY A CA 1
ATOM 694 C C . GLY A 1 87 ? -9.871 6.691 33.010 1.00 93.62 87 GLY A C 1
ATOM 695 O O . GLY A 1 87 ? -10.669 6.624 33.945 1.00 93.62 87 GLY A O 1
ATOM 696 N N . ASP A 1 88 ? -10.244 7.064 31.783 1.00 92.88 88 ASP A N 1
ATOM 697 C CA . ASP A 1 88 ? -11.624 7.381 31.409 1.00 92.88 88 ASP A CA 1
ATOM 698 C C . ASP A 1 88 ? -12.379 6.096 31.037 1.00 92.88 88 ASP A C 1
ATOM 700 O O . ASP A 1 88 ? -12.494 5.693 29.877 1.00 92.88 88 ASP A O 1
ATOM 704 N N . PHE A 1 89 ? -12.836 5.385 32.068 1.00 88.88 89 PHE A N 1
ATOM 705 C CA . PHE A 1 89 ? -13.547 4.117 31.911 1.00 88.88 89 PHE A CA 1
ATOM 706 C C . PHE A 1 89 ? -14.925 4.239 31.242 1.00 88.88 89 PHE A C 1
ATOM 708 O O . PHE A 1 89 ? -15.244 3.337 30.464 1.00 88.88 89 PHE A O 1
ATOM 715 N N . PRO A 1 90 ? -15.739 5.285 31.501 1.00 92.88 90 PRO A N 1
ATOM 716 C CA . PRO A 1 90 ? -16.982 5.503 30.768 1.00 92.88 90 PRO A CA 1
ATOM 717 C C . PRO A 1 90 ? -16.757 5.668 29.260 1.00 92.88 90 PRO A C 1
ATOM 719 O O . PRO A 1 90 ? -17.365 4.924 28.490 1.00 92.88 90 PRO A O 1
ATOM 722 N N . ALA A 1 91 ? -15.832 6.543 28.842 1.00 87.62 91 ALA A N 1
ATOM 723 C CA . ALA A 1 91 ? -15.521 6.727 27.422 1.00 87.62 91 ALA A CA 1
ATOM 724 C C . ALA A 1 91 ? -14.953 5.441 26.798 1.00 87.62 91 ALA A C 1
ATOM 726 O O . ALA A 1 91 ? -15.397 5.002 25.739 1.00 87.62 91 ALA A O 1
ATOM 727 N N . ALA A 1 92 ? -14.057 4.750 27.511 1.00 90.06 92 ALA A N 1
ATOM 728 C CA . ALA A 1 92 ? -13.514 3.472 27.057 1.00 90.06 92 ALA A CA 1
ATOM 729 C C . ALA A 1 92 ? -14.575 2.361 26.938 1.00 90.06 92 ALA A C 1
ATOM 731 O O . ALA A 1 92 ? -14.398 1.410 26.175 1.00 90.06 92 ALA A O 1
ATOM 732 N N . PHE A 1 93 ? -15.656 2.415 27.718 1.00 92.25 93 PHE A N 1
ATOM 733 C CA . PHE A 1 93 ? -16.754 1.459 27.597 1.00 92.25 93 PHE A CA 1
ATOM 734 C C . PHE A 1 93 ? -17.578 1.725 26.334 1.00 92.25 93 PHE A C 1
ATOM 736 O O . PHE A 1 93 ? -17.875 0.783 25.598 1.00 92.25 93 PHE A O 1
ATOM 743 N N . GLU A 1 94 ? -17.875 2.995 26.054 1.00 93.44 94 GLU A N 1
ATOM 744 C CA . GLU A 1 94 ? -18.569 3.435 24.841 1.00 93.44 94 GLU A CA 1
ATOM 745 C C . GLU A 1 94 ? -17.773 3.064 23.583 1.00 93.44 94 GLU A C 1
ATOM 747 O O . GLU A 1 94 ? -18.264 2.290 22.759 1.00 93.44 94 GLU A O 1
ATOM 752 N N . THR A 1 95 ? -16.499 3.457 23.502 1.00 92.19 95 THR A N 1
ATOM 753 C CA . THR A 1 95 ? -15.602 3.073 22.398 1.00 92.19 95 THR A CA 1
ATOM 754 C C . THR A 1 95 ? -15.471 1.550 22.268 1.00 92.19 95 THR A C 1
ATOM 756 O O . THR A 1 95 ? -15.353 1.010 21.169 1.00 92.19 95 THR A O 1
ATOM 759 N N . GLY A 1 96 ? -15.517 0.814 23.384 1.00 91.12 96 GLY A N 1
ATOM 760 C CA . GLY A 1 96 ? -15.523 -0.649 23.379 1.00 91.12 96 GLY A CA 1
ATOM 761 C C . GLY A 1 96 ? -16.781 -1.256 22.748 1.00 91.12 96 GLY A C 1
ATOM 762 O O . GLY A 1 96 ? -16.701 -2.332 22.151 1.00 91.12 96 GLY A O 1
ATOM 763 N N . SER A 1 97 ? -17.930 -0.586 22.863 1.00 93.44 97 SER A N 1
ATOM 764 C CA . SER A 1 97 ? -19.175 -0.990 22.204 1.00 93.44 97 SER A CA 1
ATOM 765 C C . SER A 1 97 ? -19.134 -0.709 20.698 1.00 93.44 97 SER A C 1
ATOM 767 O O . SER A 1 97 ? -19.377 -1.628 19.916 1.00 93.44 97 SER A O 1
ATOM 769 N N . GLU A 1 98 ? -18.673 0.482 20.297 1.00 91.62 98 GLU A N 1
ATOM 770 C CA . GLU A 1 98 ? -18.454 0.867 18.892 1.00 91.62 98 GLU A CA 1
ATOM 771 C C . GLU A 1 98 ? -17.478 -0.090 18.188 1.00 91.62 98 GLU A C 1
ATOM 773 O O . GLU A 1 98 ? -17.658 -0.467 17.026 1.00 91.62 98 GLU A O 1
ATOM 778 N N . LEU A 1 99 ? -16.444 -0.544 18.905 1.00 92.56 99 LEU A N 1
ATOM 779 C CA . LEU A 1 99 ? -15.472 -1.499 18.384 1.00 92.56 99 LEU A CA 1
ATOM 780 C C . LEU A 1 99 ? -16.117 -2.846 18.028 1.00 92.56 99 LEU A C 1
ATOM 782 O O . LEU A 1 99 ? -15.761 -3.437 17.010 1.00 92.56 99 LEU A O 1
ATOM 786 N N . ARG A 1 100 ? -17.057 -3.340 18.846 1.00 94.06 100 ARG A N 1
ATOM 787 C CA . ARG A 1 100 ? -17.765 -4.605 18.574 1.00 94.06 100 ARG A CA 1
ATOM 788 C C . ARG A 1 100 ? -18.649 -4.487 17.341 1.00 94.06 100 ARG A C 1
ATOM 790 O O . ARG A 1 100 ? -18.599 -5.364 16.487 1.00 94.06 100 ARG A O 1
ATOM 797 N N . GLU A 1 101 ? -19.376 -3.383 17.220 1.00 92.88 101 GLU A N 1
ATOM 798 C CA . GLU A 1 101 ? -20.205 -3.102 16.046 1.00 92.88 101 GLU A CA 1
ATOM 799 C C . GLU A 1 101 ? -19.356 -3.013 14.768 1.00 92.88 101 GLU A C 1
ATOM 801 O O . GLU A 1 101 ? -19.705 -3.565 13.727 1.00 92.88 101 GLU A O 1
ATOM 806 N N . THR A 1 102 ? -18.175 -2.399 14.858 1.00 90.81 102 THR A N 1
ATOM 807 C CA . THR A 1 102 ? -17.241 -2.315 13.726 1.00 90.81 102 THR A CA 1
ATOM 808 C C . THR A 1 102 ? -16.739 -3.696 13.298 1.00 90.81 102 THR A C 1
ATOM 810 O O . THR A 1 102 ? -16.602 -3.963 12.107 1.00 90.81 102 THR A O 1
ATOM 813 N N . VAL A 1 103 ? -16.507 -4.619 14.239 1.00 91.25 103 VAL A N 1
ATOM 814 C CA . VAL A 1 103 ? -16.151 -6.010 13.902 1.00 91.25 103 VAL A CA 1
ATOM 815 C C . VAL A 1 103 ? -17.282 -6.698 13.134 1.00 91.25 103 VAL A C 1
ATOM 817 O O . VAL A 1 103 ? -17.009 -7.399 12.160 1.00 91.25 103 VAL A O 1
ATOM 820 N N . GLU A 1 104 ? -18.540 -6.474 13.516 1.00 92.19 104 GLU A N 1
ATOM 821 C CA . GLU A 1 104 ? -19.696 -7.003 12.782 1.00 92.19 104 GLU A CA 1
ATOM 822 C C . GLU A 1 104 ? -19.768 -6.438 11.354 1.00 92.19 104 GLU A C 1
ATOM 824 O O . GLU A 1 104 ? -19.967 -7.204 10.407 1.00 92.19 104 GLU A O 1
ATOM 829 N N . ARG A 1 105 ? -19.504 -5.136 11.167 1.00 87.25 105 ARG A N 1
ATOM 830 C CA . ARG A 1 105 ? -19.424 -4.517 9.831 1.00 87.25 105 ARG A CA 1
ATOM 831 C C . ARG A 1 105 ? -18.286 -5.087 8.988 1.00 87.25 105 ARG A C 1
ATOM 833 O O . ARG A 1 105 ? -18.514 -5.438 7.833 1.00 87.25 105 ARG A O 1
ATOM 840 N N . VAL A 1 106 ? -17.092 -5.264 9.564 1.00 86.88 106 VAL A N 1
ATOM 841 C CA . VAL A 1 106 ? -15.937 -5.892 8.893 1.00 86.88 106 VAL A CA 1
ATOM 842 C C . VAL A 1 106 ? -16.277 -7.305 8.415 1.00 86.88 106 VAL A C 1
ATOM 844 O O . VAL A 1 106 ? -15.939 -7.664 7.288 1.00 86.88 106 VAL A O 1
ATOM 847 N N . ILE A 1 107 ? -16.966 -8.099 9.242 1.00 87.81 107 ILE A N 1
ATOM 848 C CA . ILE A 1 107 ? -17.429 -9.442 8.865 1.00 87.81 107 ILE A CA 1
ATOM 849 C C . ILE A 1 107 ? -18.442 -9.360 7.717 1.00 87.81 107 ILE A C 1
ATOM 851 O O . ILE A 1 107 ? -18.350 -10.145 6.776 1.00 87.81 107 ILE A O 1
ATOM 855 N N . ALA A 1 108 ? -19.371 -8.402 7.759 1.00 85.25 108 ALA A N 1
ATOM 856 C CA . ALA A 1 108 ? -20.399 -8.235 6.733 1.00 85.25 108 ALA A CA 1
ATOM 857 C C . ALA A 1 108 ? -19.829 -7.853 5.354 1.00 85.25 108 ALA A C 1
ATOM 859 O O . ALA A 1 108 ? -20.360 -8.282 4.331 1.00 85.25 108 ALA A O 1
ATOM 860 N N . VAL A 1 109 ? -18.745 -7.071 5.310 1.00 83.31 109 VAL A N 1
ATOM 861 C CA . VAL A 1 109 ? -18.103 -6.642 4.052 1.00 83.31 109 VAL A CA 1
ATOM 862 C C . VAL A 1 109 ? -16.967 -7.568 3.599 1.00 83.31 109 VAL A C 1
ATOM 864 O O . VAL A 1 109 ? -16.408 -7.388 2.512 1.00 83.31 109 VAL A O 1
ATOM 867 N N . ALA A 1 110 ? -16.598 -8.565 4.407 1.00 81.25 110 ALA A 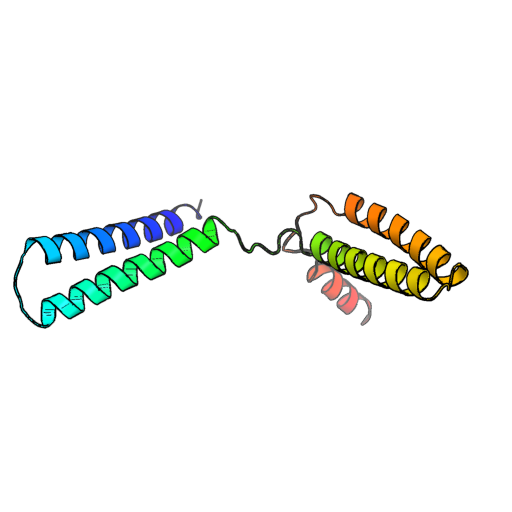N 1
ATOM 868 C CA . ALA A 1 110 ? -15.531 -9.501 4.082 1.00 81.25 110 ALA A CA 1
ATOM 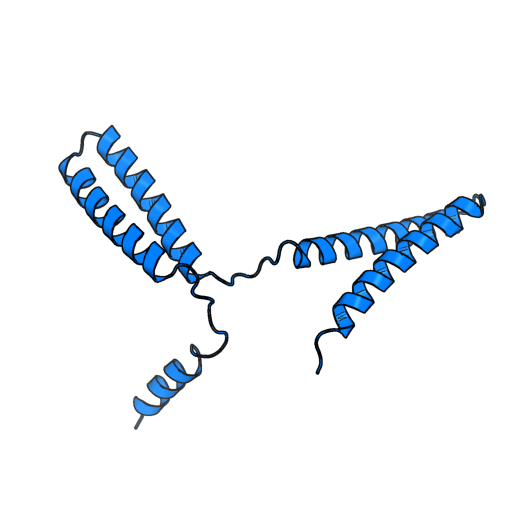869 C C . ALA A 1 110 ? -15.886 -10.332 2.838 1.00 81.25 110 ALA A C 1
ATOM 871 O O . ALA A 1 110 ? -16.915 -10.998 2.775 1.00 81.25 110 ALA A O 1
ATOM 872 N N . GLY A 1 111 ? -15.009 -10.302 1.832 1.00 70.38 111 GLY A N 1
ATOM 873 C CA . GLY A 1 111 ? -15.218 -11.013 0.566 1.00 70.38 111 GLY A CA 1
ATOM 874 C C . GLY A 1 111 ? -16.140 -10.301 -0.430 1.00 70.38 111 GLY A C 1
ATOM 875 O O . GLY A 1 111 ? -16.305 -10.797 -1.542 1.00 70.38 111 GLY A O 1
ATOM 876 N N . VAL A 1 112 ? -16.690 -9.130 -0.089 1.00 72.12 112 VAL A N 1
ATOM 877 C CA . VAL A 1 112 ? -17.462 -8.309 -1.030 1.00 72.12 112 VAL A CA 1
ATOM 878 C C . VAL A 1 112 ? -16.498 -7.555 -1.946 1.00 72.12 112 VAL A C 1
ATOM 880 O O . VAL A 1 112 ? -15.827 -6.604 -1.535 1.00 72.12 112 VAL A O 1
ATOM 883 N N . GLU A 1 113 ? -16.410 -7.983 -3.205 1.00 65.88 113 GLU A N 1
ATOM 884 C CA . GLU A 1 113 ? -15.725 -7.213 -4.240 1.00 65.88 113 GLU A CA 1
ATOM 885 C C . GLU A 1 113 ? -16.574 -5.992 -4.617 1.00 65.88 113 GLU A C 1
ATOM 887 O O . GLU A 1 113 ? -17.786 -6.095 -4.808 1.00 65.88 113 GLU A O 1
ATOM 892 N N . LYS A 1 114 ? -15.954 -4.816 -4.763 1.00 56.03 114 LYS A N 1
ATOM 893 C CA . LYS A 1 114 ? -16.652 -3.648 -5.317 1.00 56.03 114 LYS A CA 1
ATOM 894 C C . LYS A 1 114 ? -17.014 -3.928 -6.780 1.00 56.03 114 LYS A C 1
ATOM 896 O O . LYS A 1 114 ? -16.141 -3.840 -7.646 1.00 56.03 114 LYS A O 1
ATOM 901 N N . GLU A 1 115 ? -18.283 -4.227 -7.063 1.00 51.47 115 GLU A N 1
ATOM 902 C CA . GLU A 1 115 ? -18.780 -4.324 -8.438 1.00 51.47 115 GLU A CA 1
ATOM 903 C C . GLU A 1 115 ? -18.544 -2.991 -9.176 1.00 51.47 115 GLU A C 1
ATOM 905 O O . GLU A 1 115 ? -19.002 -1.930 -8.729 1.00 51.47 115 GLU A O 1
ATOM 910 N N . PRO A 1 116 ? -17.816 -2.993 -10.307 1.00 45.44 116 PRO A N 1
ATOM 911 C CA . PRO A 1 116 ? -17.597 -1.791 -11.090 1.00 45.44 116 PRO A CA 1
ATOM 912 C C . PRO A 1 116 ? -18.849 -1.514 -11.931 1.00 45.44 116 PRO A C 1
ATOM 914 O O . PRO A 1 116 ? -18.907 -1.928 -13.085 1.00 45.44 116 PRO A O 1
ATOM 917 N N . GLY A 1 117 ? -19.860 -0.830 -11.383 1.00 47.72 117 GLY A N 1
ATOM 918 C CA . GLY A 1 117 ? -20.987 -0.417 -12.232 1.00 47.72 117 GLY A CA 1
ATOM 919 C C . GLY A 1 117 ? -22.211 0.258 -11.620 1.00 47.72 117 GLY A C 1
ATOM 920 O O . GLY A 1 117 ? -22.887 0.960 -12.355 1.00 47.72 117 GLY A O 1
ATOM 921 N N . ASN A 1 118 ? -22.518 0.126 -10.327 1.00 48.31 118 ASN A N 1
ATOM 922 C CA . ASN A 1 118 ? -23.844 0.555 -9.831 1.00 48.31 118 ASN A CA 1
ATOM 923 C C . ASN A 1 118 ? -23.889 1.962 -9.183 1.00 48.31 118 ASN A C 1
ATOM 925 O O . ASN A 1 118 ? -24.938 2.446 -8.777 1.00 48.31 118 ASN A O 1
ATOM 929 N N . GLY A 1 119 ? -22.753 2.658 -9.075 1.00 49.22 119 GLY A N 1
ATOM 930 C CA . GLY A 1 119 ? -22.717 3.996 -8.462 1.00 49.22 119 GLY A CA 1
ATOM 931 C C . GLY A 1 119 ? -23.222 5.122 -9.369 1.00 49.22 119 GLY A C 1
ATOM 932 O O . GLY A 1 119 ? -23.616 6.168 -8.880 1.00 49.22 119 GLY A O 1
ATOM 933 N N . THR A 1 120 ? -23.208 4.935 -10.692 1.00 54.31 120 THR A N 1
ATOM 934 C CA . THR A 1 120 ? -23.529 6.021 -11.636 1.00 54.31 120 THR A CA 1
ATOM 935 C C . THR A 1 120 ? -24.991 5.995 -12.081 1.00 54.31 120 THR A C 1
ATOM 937 O O . THR A 1 120 ? -25.578 7.055 -12.265 1.00 54.31 120 THR A O 1
ATOM 940 N N . GLU A 1 121 ? -25.623 4.823 -12.190 1.00 52.22 121 GLU A N 1
ATOM 941 C CA . GLU A 1 121 ? -27.034 4.726 -12.598 1.00 52.22 121 GLU A CA 1
ATOM 942 C C . GLU A 1 121 ? -28.009 5.086 -11.468 1.00 52.22 121 GLU A C 1
ATOM 944 O O . GLU A 1 121 ? -29.003 5.767 -11.724 1.00 52.22 121 GLU A O 1
ATOM 949 N N . ALA A 1 122 ? -27.703 4.725 -10.215 1.00 53.41 122 ALA A N 1
ATOM 950 C CA . ALA A 1 122 ? -28.544 5.069 -9.066 1.00 53.41 122 ALA A CA 1
ATOM 951 C C . ALA A 1 122 ? -28.564 6.586 -8.776 1.00 53.41 122 ALA A C 1
ATOM 953 O O . ALA A 1 122 ? -29.614 7.141 -8.438 1.00 53.41 122 ALA A O 1
ATOM 954 N N . ASP A 1 123 ? -27.432 7.271 -8.971 1.00 54.72 123 ASP A N 1
ATOM 955 C CA . ASP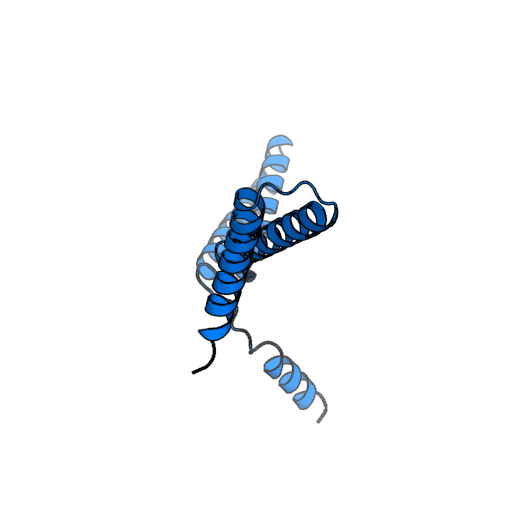 A 1 123 ? -27.326 8.723 -8.789 1.00 54.72 123 ASP A CA 1
ATOM 956 C C . ASP A 1 123 ? -27.943 9.502 -9.965 1.00 54.72 123 ASP A C 1
ATOM 958 O O . ASP A 1 123 ? -28.597 10.526 -9.750 1.00 54.72 123 ASP A O 1
ATOM 962 N N . LEU A 1 124 ? -27.835 8.985 -11.198 1.00 57.78 124 LEU A N 1
ATOM 963 C CA . LEU A 1 124 ? -28.517 9.553 -12.368 1.00 57.78 124 LEU A CA 1
ATOM 964 C C . LEU A 1 124 ? -30.042 9.384 -12.280 1.00 57.78 124 LEU A C 1
ATOM 966 O O . LEU A 1 124 ? -30.776 10.332 -12.563 1.00 57.78 124 LEU A O 1
ATOM 970 N N . GLN A 1 125 ? -30.546 8.232 -11.823 1.00 58.50 125 GLN A N 1
ATOM 971 C CA . GLN A 1 125 ? -31.988 8.036 -11.633 1.00 58.50 125 GLN A CA 1
ATOM 972 C C . GLN A 1 125 ? -32.559 8.948 -10.541 1.00 58.50 125 GLN A C 1
ATOM 974 O O . GLN A 1 125 ? -33.609 9.558 -10.754 1.00 58.50 125 GLN A O 1
ATOM 979 N N . ARG A 1 126 ? -31.848 9.138 -9.420 1.00 59.56 126 ARG A N 1
ATOM 980 C CA . ARG A 1 126 ? -32.258 10.101 -8.382 1.00 59.56 126 ARG A CA 1
ATOM 981 C C . ARG A 1 126 ? -32.245 1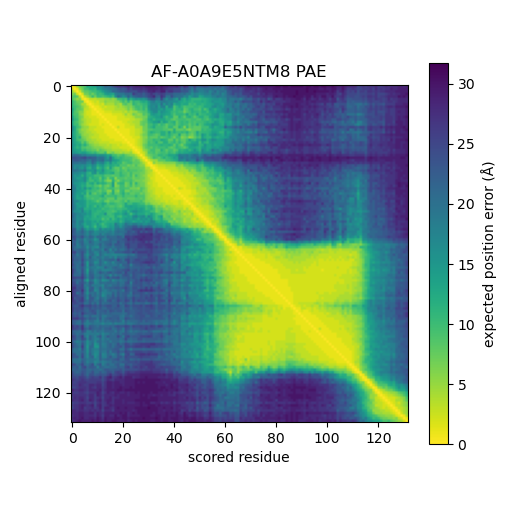1.552 -8.871 1.00 59.56 126 ARG A C 1
ATOM 983 O O . ARG A 1 126 ? -33.148 12.299 -8.509 1.00 59.56 126 ARG A O 1
ATOM 990 N N . GLN A 1 127 ? -31.291 11.950 -9.719 1.00 61.88 127 GLN A N 1
ATOM 991 C CA . GLN A 1 127 ? -31.281 13.297 -10.310 1.00 61.88 127 GLN A CA 1
ATOM 992 C C . GLN A 1 127 ? -32.414 13.517 -11.322 1.00 61.88 127 GLN A C 1
ATOM 994 O O . GLN A 1 127 ? -33.011 14.590 -11.338 1.00 61.88 127 GLN A O 1
ATOM 999 N N . THR A 1 128 ? -32.755 12.508 -12.129 1.00 63.66 128 THR A N 1
ATOM 1000 C CA . THR A 1 128 ? -33.835 12.633 -13.127 1.00 63.66 128 THR A CA 1
ATOM 1001 C C . THR A 1 128 ? -35.244 12.608 -12.527 1.00 63.66 128 THR A C 1
ATOM 1003 O O . THR A 1 128 ? -36.130 13.259 -13.069 1.00 63.66 128 THR A O 1
ATOM 1006 N N . MET A 1 129 ? -35.463 11.928 -11.393 1.00 59.50 129 MET A N 1
ATOM 1007 C CA . MET A 1 129 ? -36.773 11.906 -10.717 1.00 59.50 129 MET A CA 1
ATOM 1008 C C . MET A 1 129 ? -37.015 13.085 -9.763 1.00 59.50 129 MET A C 1
ATOM 1010 O O . MET A 1 129 ? -38.141 13.277 -9.318 1.00 59.50 129 MET A O 1
ATOM 1014 N N . GLY A 1 130 ? -35.992 13.890 -9.457 1.00 58.81 130 GLY A N 1
ATOM 1015 C CA . GLY A 1 130 ? -36.124 15.094 -8.627 1.00 58.81 130 GLY A CA 1
ATOM 1016 C C . GLY A 1 130 ? -36.388 16.395 -9.397 1.00 58.81 130 GLY A C 1
ATOM 1017 O O . GLY A 1 130 ? -36.433 17.448 -8.770 1.00 58.81 130 GLY A O 1
ATOM 1018 N N . SER A 1 131 ? -36.505 16.351 -10.732 1.00 55.66 131 SER A N 1
ATOM 1019 C CA . SER A 1 131 ? -36.697 17.537 -11.597 1.00 55.66 131 SER A CA 1
ATOM 1020 C C . SER A 1 131 ? -37.957 17.479 -12.479 1.00 55.66 131 SER A C 1
ATOM 1022 O O . SER A 1 131 ? -38.010 18.178 -13.490 1.00 55.66 131 SER A O 1
ATOM 1024 N N . ALA A 1 132 ? -38.951 16.659 -12.123 1.00 49.72 132 ALA A N 1
ATOM 1025 C CA . ALA A 1 132 ? -40.251 16.600 -12.801 1.00 49.72 132 ALA A CA 1
ATOM 1026 C C . ALA A 1 132 ? -41.375 17.102 -11.889 1.00 49.72 132 ALA A C 1
ATOM 1028 O O . ALA A 1 132 ? -41.366 16.724 -10.696 1.00 49.72 132 ALA A O 1
#

Secondary structure (DSSP, 8-state):
--SHHHHHHHHHHHHHHHHHHHHHHHH----HHHHHHHHHHHHHHHHHHHHHHHHHTT---TTHHHHHHHHHHHHHHHHHHHHHHHT-HHHHHHHHHHHHHHHHHHHHHTT----TTHHHHHHHHHHHHT--

pLDDT: mean 73.39, std 14.95, range [38.0, 94.5]

Foldseek 3Di:
DPDPPPLVVLVVQLVVLVVQLVVLVVVPDPDPVSVVSNVVSVVSNVVSVVVVVCVVVVPPCFLVVLVVLVVVLVVLVVVLVVCVVVVVVVSNVVSVVVNVVSVVSSVVSPPRTPDPDDPPVVVVVVVVVVPD

Mean predicted aligned error: 16.66 Å